Protein AF-A0A7S0VS30-F1 (afdb_monomer_lite)

pLDDT: mean 79.63, std 14.89, range [36.28, 94.06]

Foldseek 3Di:
DDDDDDDDLLDLVRLLVVCVVDPDLAEEAPKFFDDQAQCSLVVDPVNDGHDPPDDRCSTQVVSLVSNQVSQVVPDDVPDDRRYYHRDDPPPPDPPLDPVCPPPPCVVVSD

Structure (mmCIF, N/CA/C/O backbone):
data_AF-A0A7S0VS30-F1
#
_entry.id   AF-A0A7S0VS30-F1
#
loop_
_atom_site.group_PDB
_atom_site.id
_atom_site.type_symbol
_atom_site.label_atom_id
_atom_site.label_alt_id
_atom_site.label_comp_id
_atom_site.label_asym_id
_atom_site.label_entity_id
_atom_site.label_seq_id
_atom_site.pdbx_PDB_ins_code
_atom_site.Cartn_x
_atom_site.Cartn_y
_atom_site.Cartn_z
_atom_site.occupancy
_atom_site.B_iso_or_equiv
_atom_site.auth_seq_id
_atom_site.auth_comp_id
_atom_site.auth_asym_id
_atom_site.auth_atom_id
_atom_site.pdbx_PDB_model_num
ATOM 1 N N . GLY A 1 1 ? -24.447 -2.417 -7.183 1.00 36.28 1 GLY A N 1
ATOM 2 C CA . GLY A 1 1 ? -23.051 -2.692 -6.801 1.00 36.28 1 GLY A CA 1
ATOM 3 C C . GLY A 1 1 ? -22.469 -1.401 -6.288 1.00 36.28 1 GLY A C 1
ATOM 4 O O . GLY A 1 1 ? -22.625 -0.403 -6.978 1.00 36.28 1 GLY A O 1
ATOM 5 N N . GLY A 1 2 ? -21.931 -1.386 -5.068 1.00 50.38 2 GLY A N 1
ATOM 6 C CA . GLY A 1 2 ? -21.353 -0.169 -4.493 1.00 50.38 2 GLY A CA 1
ATOM 7 C C . GLY A 1 2 ? -20.222 0.351 -5.376 1.00 50.38 2 GLY A C 1
ATOM 8 O O . GLY A 1 2 ? -19.378 -0.426 -5.819 1.00 50.38 2 GLY A O 1
ATOM 9 N N . GLN A 1 3 ? -20.252 1.642 -5.683 1.00 63.16 3 GLN A N 1
ATOM 10 C CA . GLN A 1 3 ? -19.198 2.311 -6.432 1.00 63.16 3 GLN A CA 1
ATOM 11 C C . GLN A 1 3 ? -17.985 2.436 -5.501 1.00 63.16 3 GLN A C 1
ATOM 13 O O . GLN A 1 3 ? -18.105 2.993 -4.412 1.00 63.16 3 GLN A O 1
ATOM 18 N N . GLY A 1 4 ? -16.844 1.858 -5.879 1.00 71.25 4 GLY A N 1
ATOM 19 C CA . GLY A 1 4 ? -15.614 1.989 -5.097 1.00 71.25 4 GLY A CA 1
ATOM 20 C C . GLY A 1 4 ? -15.135 3.443 -5.064 1.00 71.25 4 GLY A C 1
ATOM 21 O O . GLY A 1 4 ? -15.303 4.177 -6.040 1.00 71.25 4 GLY A O 1
ATOM 22 N N . ARG A 1 5 ? -14.532 3.860 -3.949 1.00 83.88 5 ARG A N 1
ATOM 23 C CA . ARG A 1 5 ? -13.816 5.138 -3.862 1.00 83.88 5 ARG A CA 1
ATOM 24 C C . ARG A 1 5 ? -12.503 5.043 -4.641 1.00 83.88 5 ARG A C 1
ATOM 26 O O . ARG A 1 5 ? -11.818 4.025 -4.580 1.00 83.88 5 ARG A O 1
ATOM 33 N N . VAL A 1 6 ? -12.153 6.110 -5.357 1.00 84.94 6 VAL A N 1
ATOM 34 C CA . VAL A 1 6 ? -10.850 6.255 -6.022 1.00 84.94 6 VAL A CA 1
ATOM 35 C C . VAL A 1 6 ? -9.977 7.149 -5.152 1.00 84.94 6 VAL A C 1
ATOM 37 O O . VAL A 1 6 ? -10.394 8.250 -4.803 1.00 84.94 6 VAL A O 1
ATOM 40 N N . GLY A 1 7 ? -8.776 6.686 -4.814 1.00 87.56 7 GLY A N 1
ATOM 41 C CA . GLY A 1 7 ? -7.836 7.420 -3.974 1.00 87.56 7 GLY A CA 1
ATOM 42 C C . GLY A 1 7 ? -6.402 6.943 -4.179 1.00 87.56 7 GLY A C 1
ATOM 43 O O . GLY A 1 7 ? -6.169 5.791 -4.542 1.00 87.56 7 GLY A O 1
ATOM 44 N N . ASP A 1 8 ? -5.450 7.848 -3.963 1.00 90.06 8 ASP A N 1
ATOM 45 C CA . ASP A 1 8 ? -4.022 7.543 -3.978 1.00 90.06 8 ASP A CA 1
ATOM 46 C C . ASP A 1 8 ? -3.573 7.153 -2.571 1.00 90.06 8 ASP A C 1
ATOM 48 O O . ASP A 1 8 ? -3.545 7.970 -1.657 1.00 90.06 8 ASP A O 1
ATOM 52 N N . VAL A 1 9 ? -3.236 5.883 -2.402 1.00 91.12 9 VAL A N 1
ATOM 53 C CA . VAL A 1 9 ? -2.922 5.278 -1.103 1.00 91.12 9 VAL A CA 1
ATOM 54 C C . VAL A 1 9 ? -1.496 5.613 -0.640 1.00 91.12 9 VAL A C 1
ATOM 56 O O . VAL A 1 9 ? -1.152 5.388 0.518 1.00 91.12 9 VAL A O 1
ATOM 59 N N . THR A 1 10 ? -0.682 6.233 -1.503 1.00 90.19 10 THR A N 1
ATOM 60 C CA . THR A 1 10 ? 0.587 6.859 -1.090 1.00 90.19 10 THR A CA 1
ATOM 61 C C . THR A 1 10 ? 0.374 8.118 -0.247 1.00 90.19 10 THR A C 1
ATOM 63 O O . THR A 1 10 ? 1.302 8.587 0.407 1.00 90.19 10 THR A O 1
ATOM 66 N N . LYS A 1 11 ? -0.856 8.643 -0.221 1.00 91.38 11 LYS A N 1
ATOM 67 C CA . LYS A 1 11 ? -1.255 9.814 0.555 1.00 91.38 11 LYS A CA 1
ATOM 68 C C . LYS A 1 11 ? -2.003 9.378 1.805 1.00 91.38 11 LYS A C 1
ATOM 70 O O . LYS A 1 11 ? -3.141 8.912 1.738 1.00 91.38 11 LYS A O 1
ATOM 75 N N . GLU A 1 12 ? -1.365 9.530 2.959 1.00 88.19 12 GLU A N 1
ATOM 76 C CA . GLU A 1 12 ? -1.916 9.095 4.245 1.00 88.19 12 GLU A CA 1
ATOM 77 C C . GLU A 1 12 ? -3.269 9.759 4.552 1.00 88.19 12 GLU A C 1
ATOM 79 O O . GLU A 1 12 ? -4.174 9.123 5.093 1.00 88.19 12 GLU A O 1
ATOM 84 N N . GLU A 1 13 ? -3.439 11.024 4.169 1.00 90.62 13 GLU A N 1
ATOM 85 C CA . GLU A 1 13 ? -4.678 11.780 4.336 1.00 90.62 13 GLU A CA 1
ATOM 86 C C . GLU A 1 13 ? -5.862 11.156 3.591 1.00 90.62 13 GLU A C 1
ATOM 88 O O . GLU A 1 13 ? -6.956 11.089 4.147 1.00 90.62 13 GLU A O 1
ATOM 93 N N . VAL A 1 14 ? -5.634 10.616 2.389 1.00 93.19 14 VAL A N 1
ATOM 94 C CA . VAL A 1 14 ? -6.674 9.947 1.595 1.00 93.19 14 VAL A CA 1
ATOM 95 C C . VAL A 1 14 ? -7.121 8.668 2.295 1.00 93.19 14 VAL A C 1
ATOM 97 O O . VAL A 1 14 ? -8.312 8.371 2.369 1.00 93.19 14 VAL A O 1
ATOM 100 N N . VAL A 1 15 ? -6.175 7.914 2.861 1.00 92.44 15 VAL A N 1
ATOM 101 C CA . VAL A 1 15 ? -6.491 6.685 3.599 1.00 92.44 15 VAL A CA 1
ATOM 102 C C . VAL A 1 15 ? -7.280 7.002 4.871 1.00 92.44 15 VAL A C 1
ATOM 104 O O . VAL A 1 15 ? -8.270 6.332 5.163 1.00 92.44 15 VAL A O 1
ATOM 107 N N . LYS A 1 16 ? -6.886 8.046 5.608 1.00 90.69 16 LYS A N 1
ATOM 108 C CA . LYS A 1 16 ? -7.613 8.508 6.800 1.00 90.69 16 LYS A CA 1
ATOM 109 C C . LYS A 1 16 ? -9.029 8.966 6.471 1.00 90.69 16 LYS A C 1
ATOM 111 O O . LYS A 1 16 ? -9.948 8.614 7.204 1.00 90.69 16 LYS A O 1
ATOM 116 N N . GLU A 1 17 ? -9.204 9.717 5.385 1.00 91.50 17 GLU A N 1
ATOM 117 C CA . GLU A 1 17 ? -10.518 10.164 4.918 1.00 91.50 17 GLU A CA 1
ATOM 118 C C . GLU A 1 17 ? -11.439 8.965 4.673 1.00 91.50 17 GLU A C 1
ATOM 120 O O . GLU A 1 17 ? -12.519 8.899 5.256 1.00 91.50 17 GLU A O 1
ATOM 125 N N . VAL A 1 18 ? -10.974 7.966 3.915 1.00 91.38 18 VAL A N 1
ATOM 126 C CA . VAL A 1 18 ? -11.750 6.747 3.643 1.00 91.38 18 VAL A CA 1
ATOM 127 C C . VAL A 1 18 ? -12.085 6.003 4.933 1.00 91.38 18 VAL A C 1
ATOM 129 O O . VAL A 1 18 ? -13.243 5.670 5.157 1.00 91.38 18 VAL A O 1
ATOM 132 N N . LEU A 1 19 ? -11.108 5.765 5.815 1.00 89.50 19 LEU A N 1
ATOM 133 C CA . LEU A 1 19 ? -11.348 5.034 7.066 1.00 89.50 19 LEU A CA 1
ATOM 134 C C . LEU A 1 19 ? -12.296 5.776 8.021 1.00 89.50 19 LEU A C 1
ATOM 136 O O . LEU A 1 19 ? -13.005 5.133 8.796 1.00 89.50 19 LEU A O 1
ATOM 140 N N . SER A 1 20 ? -12.344 7.110 7.950 1.00 89.12 20 SER A N 1
ATOM 141 C CA . SER A 1 20 ? -13.245 7.933 8.762 1.00 89.12 20 SER A CA 1
ATOM 142 C C . SER A 1 20 ? -14.723 7.787 8.386 1.00 89.12 20 SER A C 1
ATOM 144 O O . SER A 1 20 ? -15.583 8.057 9.224 1.00 89.12 20 SER A O 1
ATOM 146 N N . GLU A 1 21 ? -15.032 7.304 7.175 1.00 89.50 21 GLU A N 1
ATOM 147 C CA . GLU A 1 21 ? -16.410 7.005 6.759 1.00 89.50 21 GLU A CA 1
ATOM 148 C C . GLU A 1 21 ? -17.048 5.911 7.640 1.00 89.50 21 GLU A C 1
ATOM 150 O O . GLU A 1 21 ? -18.268 5.875 7.810 1.00 89.50 21 GLU A O 1
ATOM 155 N N . GLY A 1 22 ? -16.223 5.054 8.255 1.00 86.38 22 GLY A N 1
ATOM 156 C CA . GLY A 1 22 ? -16.675 3.988 9.141 1.00 86.38 22 G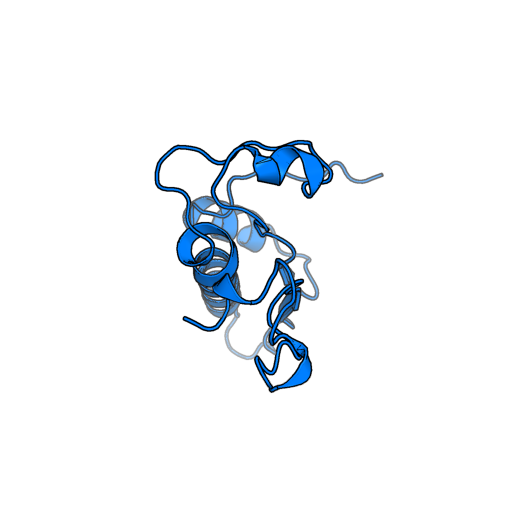LY A CA 1
ATOM 157 C C . GLY A 1 22 ? -17.439 2.871 8.421 1.00 86.38 22 GLY A C 1
ATOM 158 O O . GLY A 1 22 ? -17.501 2.794 7.199 1.00 86.38 22 GLY A O 1
ATOM 159 N N . GLY A 1 23 ? -17.993 1.935 9.197 1.00 88.38 23 GLY A N 1
ATOM 160 C CA . GLY A 1 23 ? -18.739 0.784 8.663 1.00 88.38 23 GLY A CA 1
ATOM 161 C C . GLY A 1 23 ? -17.875 -0.364 8.121 1.00 88.38 23 GLY A C 1
ATOM 162 O O . GLY A 1 23 ? -18.417 -1.371 7.667 1.00 88.38 23 GLY A O 1
ATOM 163 N N . PHE A 1 24 ? -16.548 -0.255 8.201 1.00 89.69 24 PHE A N 1
ATOM 164 C CA . PHE A 1 24 ? -15.626 -1.328 7.830 1.00 89.69 24 PHE A CA 1
ATOM 165 C C . PHE A 1 24 ? -15.466 -2.347 8.961 1.00 89.69 24 PHE A C 1
ATOM 167 O O . PHE A 1 24 ? -15.362 -1.988 10.132 1.00 89.69 24 PHE A O 1
ATOM 174 N N . THR A 1 25 ? -15.373 -3.627 8.603 1.00 91.69 25 THR A N 1
ATOM 175 C CA . THR A 1 25 ? -15.068 -4.727 9.536 1.00 91.69 25 THR A CA 1
ATOM 176 C C . THR A 1 25 ? -13.625 -5.217 9.417 1.00 91.69 25 THR A C 1
ATOM 178 O O . THR A 1 25 ? -13.260 -6.208 10.039 1.00 91.69 25 THR A O 1
ATOM 181 N N . GLY A 1 26 ? -12.815 -4.562 8.586 1.00 90.75 26 GLY A N 1
ATOM 182 C CA . GLY A 1 26 ? -11.432 -4.924 8.310 1.00 90.75 26 GLY A CA 1
ATOM 183 C C . GLY A 1 26 ? -10.884 -4.179 7.098 1.00 90.75 26 GLY A C 1
ATOM 184 O O . GLY A 1 26 ? -11.640 -3.582 6.331 1.00 90.75 26 GLY A O 1
ATOM 185 N N . VAL A 1 27 ? -9.567 -4.235 6.925 1.00 92.62 27 VAL A N 1
ATOM 186 C CA . VAL A 1 27 ? -8.850 -3.630 5.798 1.00 92.62 27 VAL A CA 1
ATOM 187 C C . VAL A 1 27 ? -8.010 -4.698 5.110 1.00 92.62 27 VAL A C 1
ATOM 189 O O . VAL A 1 27 ? -7.275 -5.436 5.764 1.00 92.62 27 VAL A O 1
ATOM 192 N N . VAL A 1 28 ? -8.102 -4.763 3.782 1.00 94.06 28 VAL A N 1
ATOM 193 C CA . VAL A 1 28 ? -7.233 -5.598 2.947 1.00 94.06 28 VAL A CA 1
ATOM 194 C C . VAL A 1 28 ? -6.390 -4.673 2.084 1.00 94.06 28 VAL A C 1
ATOM 196 O O . VAL A 1 28 ? -6.903 -4.005 1.188 1.00 94.06 28 VAL A O 1
ATOM 199 N N . HIS A 1 29 ? -5.094 -4.624 2.361 1.00 92.94 29 HIS A N 1
ATOM 200 C CA . HIS A 1 29 ? -4.131 -3.918 1.535 1.00 92.94 29 HIS A CA 1
ATOM 201 C C . HIS A 1 29 ? -3.636 -4.855 0.432 1.00 92.94 29 HIS A C 1
ATOM 203 O O . HIS A 1 29 ? -2.996 -5.868 0.706 1.00 92.94 29 HIS A O 1
ATOM 209 N N . ALA A 1 30 ? -3.977 -4.521 -0.811 1.00 91.62 30 ALA A N 1
ATOM 210 C CA . ALA A 1 30 ? -3.593 -5.263 -2.014 1.00 91.62 30 ALA A CA 1
ATOM 211 C C . ALA A 1 30 ? -2.956 -4.337 -3.063 1.00 91.62 30 ALA A C 1
ATOM 213 O O . ALA A 1 30 ? -3.142 -4.507 -4.267 1.00 91.62 30 ALA A O 1
ATOM 214 N N . VAL A 1 31 ? -2.251 -3.308 -2.590 1.00 89.94 31 VAL A N 1
ATOM 215 C CA . VAL A 1 31 ? -1.569 -2.324 -3.434 1.00 89.94 31 VAL A CA 1
ATOM 216 C C . VAL A 1 31 ? -0.115 -2.738 -3.560 1.00 89.94 31 VAL A C 1
ATOM 218 O O . VAL A 1 31 ? 0.551 -3.005 -2.565 1.00 89.94 31 VAL A O 1
ATOM 221 N N . GLY A 1 32 ? 0.393 -2.780 -4.784 1.00 87.69 32 GLY A N 1
ATOM 222 C CA . GLY A 1 32 ? 1.786 -3.114 -5.008 1.00 87.69 32 GLY A CA 1
ATOM 223 C C . GLY A 1 32 ? 2.225 -2.853 -6.435 1.00 87.69 32 GLY A C 1
ATOM 224 O O . GLY A 1 32 ? 1.414 -2.638 -7.338 1.00 87.69 32 GLY A O 1
ATOM 225 N N . ILE A 1 33 ? 3.537 -2.897 -6.615 1.00 86.19 33 ILE A N 1
ATOM 226 C CA . ILE A 1 33 ? 4.188 -2.964 -7.921 1.00 86.19 33 ILE A CA 1
ATOM 227 C C . ILE A 1 33 ? 5.039 -4.223 -7.969 1.00 86.19 33 ILE A C 1
ATOM 229 O O . ILE A 1 33 ? 5.571 -4.650 -6.944 1.00 86.19 33 ILE A O 1
ATOM 233 N N . LEU A 1 34 ? 5.172 -4.807 -9.158 1.00 83.56 34 LEU A N 1
ATOM 234 C CA . LEU A 1 34 ? 6.072 -5.941 -9.358 1.00 83.56 34 LEU A CA 1
ATOM 235 C C . LEU A 1 34 ? 7.398 -5.503 -9.979 1.00 83.56 34 LEU A C 1
ATOM 237 O O . LEU A 1 34 ? 8.444 -6.051 -9.651 1.00 83.56 34 LEU A O 1
ATOM 241 N N . PHE A 1 35 ? 7.355 -4.500 -10.856 1.00 84.38 35 PHE A N 1
ATOM 242 C CA . PHE A 1 35 ? 8.539 -3.953 -11.505 1.00 84.38 35 PHE A CA 1
ATOM 243 C C . PHE A 1 35 ? 8.567 -2.431 -11.351 1.00 84.38 35 PHE A C 1
ATOM 245 O O . PHE A 1 35 ? 7.538 -1.772 -11.451 1.00 84.38 35 PHE A O 1
ATOM 252 N N . GLU A 1 36 ? 9.757 -1.867 -11.154 1.00 88.88 36 GLU A N 1
ATOM 253 C CA . GLU A 1 36 ? 9.979 -0.411 -11.047 1.00 88.88 36 GLU A CA 1
ATOM 254 C C . GLU A 1 36 ? 10.152 0.264 -12.422 1.00 88.88 36 GLU A C 1
ATOM 256 O O . GLU A 1 36 ? 10.464 1.447 -12.525 1.00 88.88 36 GLU A O 1
ATOM 261 N N . THR A 1 37 ? 9.958 -0.494 -13.503 1.00 87.44 37 THR A N 1
ATOM 262 C CA . THR A 1 37 ? 10.122 -0.052 -14.893 1.00 87.44 37 THR A CA 1
ATOM 263 C C . THR A 1 37 ? 8.832 -0.250 -15.687 1.00 87.44 37 THR A C 1
ATOM 265 O O . THR A 1 37 ? 7.856 -0.827 -15.199 1.00 87.44 37 THR A O 1
ATOM 268 N N . ASP A 1 38 ? 8.853 0.127 -16.967 1.00 85.94 38 ASP A N 1
ATOM 269 C CA . ASP A 1 38 ? 7.782 -0.134 -17.936 1.00 85.94 38 ASP A CA 1
ATOM 270 C C . ASP A 1 38 ? 7.372 -1.611 -18.042 1.00 85.94 38 ASP A C 1
ATOM 272 O O . ASP A 1 38 ? 6.315 -1.909 -18.595 1.00 85.94 38 ASP A O 1
ATOM 276 N N . MET A 1 39 ? 8.168 -2.551 -17.520 1.00 81.00 39 MET A N 1
ATOM 277 C CA . MET A 1 39 ? 7.778 -3.960 -17.433 1.00 81.00 39 MET A CA 1
ATOM 278 C C . MET A 1 39 ? 6.554 -4.180 -16.536 1.00 81.00 39 MET A C 1
ATOM 280 O O . MET A 1 39 ? 5.822 -5.150 -16.733 1.00 81.00 39 MET A O 1
ATOM 284 N N . ASN A 1 40 ? 6.276 -3.270 -15.598 1.00 83.50 40 ASN A N 1
ATOM 285 C CA . ASN A 1 40 ? 5.128 -3.380 -14.702 1.00 83.50 40 ASN A CA 1
ATOM 286 C C . ASN A 1 40 ? 3.798 -3.412 -15.456 1.00 83.50 40 ASN A C 1
ATOM 288 O O . ASN A 1 40 ? 2.866 -4.061 -14.995 1.00 83.50 40 ASN A O 1
ATOM 292 N N . LYS A 1 41 ? 3.715 -2.808 -16.649 1.00 80.19 41 LYS A N 1
ATOM 293 C CA . LYS A 1 41 ? 2.500 -2.845 -17.477 1.00 80.19 41 LYS A CA 1
ATOM 294 C C . LYS A 1 41 ? 2.065 -4.264 -17.857 1.00 80.19 41 LYS A C 1
ATOM 296 O O . LYS A 1 41 ? 0.899 -4.474 -18.162 1.00 80.19 41 LYS A O 1
ATOM 301 N N . PHE A 1 42 ? 2.991 -5.226 -17.855 1.00 74.75 42 PHE A N 1
ATOM 302 C CA . PHE A 1 42 ? 2.700 -6.631 -18.150 1.00 74.75 42 PHE A CA 1
ATOM 303 C C . PHE A 1 42 ? 2.251 -7.420 -16.916 1.00 74.75 42 PHE A C 1
ATOM 305 O O . PHE A 1 42 ? 1.593 -8.445 -17.056 1.00 74.75 42 PHE A O 1
ATOM 312 N N . ALA A 1 43 ? 2.614 -6.957 -15.718 1.00 77.31 43 ALA A N 1
ATOM 313 C CA . ALA A 1 43 ? 2.251 -7.585 -14.448 1.00 77.31 43 ALA A CA 1
ATOM 314 C C . ALA A 1 43 ? 1.042 -6.917 -13.773 1.00 77.31 43 ALA A C 1
ATOM 316 O O . ALA A 1 43 ? 0.361 -7.528 -12.954 1.00 77.31 43 ALA A O 1
ATOM 317 N N . SER A 1 44 ? 0.779 -5.655 -14.104 1.00 78.38 44 SER A N 1
ATOM 318 C CA . SER A 1 44 ? -0.303 -4.858 -13.549 1.00 78.38 44 SER A CA 1
ATOM 319 C C . SER A 1 44 ? -1.622 -5.176 -14.242 1.00 78.38 44 SER A C 1
ATOM 321 O O . SER A 1 44 ? -1.739 -5.037 -15.458 1.00 78.38 44 SER A O 1
ATOM 323 N N . GLY A 1 45 ? -2.653 -5.510 -13.462 1.00 71.88 45 GLY A N 1
ATOM 324 C CA . GLY A 1 45 ? -4.008 -5.719 -13.986 1.00 71.88 45 GLY A CA 1
ATOM 325 C C . GLY A 1 45 ? -4.613 -4.479 -14.659 1.00 71.88 45 GLY A C 1
ATOM 326 O O . GLY A 1 45 ? -5.528 -4.615 -15.465 1.00 71.88 45 GLY A O 1
ATOM 327 N N . SER A 1 46 ? -4.094 -3.279 -14.366 1.00 79.88 46 SER A N 1
ATOM 328 C CA . SER A 1 46 ? -4.490 -2.020 -15.014 1.00 79.88 46 SER A CA 1
ATOM 329 C C . SER A 1 46 ? -3.531 -1.562 -16.118 1.00 79.88 46 SER A C 1
ATOM 331 O O . SER A 1 46 ? -3.776 -0.534 -16.745 1.00 79.88 46 SER A O 1
ATOM 333 N N . GLY A 1 47 ? -2.430 -2.285 -16.351 1.00 75.56 47 GLY A N 1
ATOM 334 C CA . GLY A 1 47 ? -1.382 -1.873 -17.286 1.00 75.56 47 GLY A CA 1
ATOM 335 C C . GLY A 1 47 ? -0.554 -0.673 -16.810 1.00 75.56 47 GLY A C 1
ATOM 336 O O . GLY A 1 47 ? 0.029 0.029 -17.635 1.00 75.56 47 GLY A O 1
ATOM 337 N N . SER A 1 48 ? -0.507 -0.408 -15.499 1.00 82.56 48 SER A N 1
ATOM 338 C CA . SER A 1 48 ? 0.169 0.771 -14.945 1.00 82.56 48 SER A CA 1
ATOM 339 C C . SER A 1 48 ? 1.683 0.783 -15.187 1.00 82.56 48 SER A C 1
ATOM 341 O O . SER A 1 48 ? 2.384 -0.212 -14.974 1.00 82.56 48 SER A O 1
ATOM 343 N N . ILE A 1 49 ? 2.186 1.957 -15.573 1.00 88.38 49 ILE A N 1
ATOM 344 C CA . ILE A 1 49 ? 3.613 2.267 -15.694 1.00 88.38 49 ILE A CA 1
ATOM 345 C C . ILE A 1 49 ? 4.014 3.122 -14.478 1.00 88.38 49 ILE A C 1
ATOM 347 O O . ILE A 1 49 ? 3.371 4.150 -14.248 1.00 88.38 49 ILE A O 1
ATOM 351 N N . PRO A 1 50 ? 5.019 2.714 -13.680 1.00 89.69 50 PRO A N 1
ATOM 352 C CA . PRO A 1 50 ? 5.473 3.480 -12.527 1.00 89.69 50 PRO A CA 1
ATOM 353 C C . PRO A 1 50 ? 6.034 4.840 -12.948 1.00 89.69 50 PRO A C 1
ATOM 355 O O . PRO A 1 50 ? 6.717 4.956 -13.966 1.00 89.69 50 PRO A O 1
ATOM 358 N N . ALA A 1 51 ? 5.779 5.875 -12.149 1.00 90.44 51 ALA A N 1
ATOM 359 C CA . ALA A 1 51 ? 6.434 7.164 -12.343 1.00 90.44 51 ALA A CA 1
ATOM 360 C C . ALA A 1 51 ? 7.940 7.054 -12.018 1.00 90.44 51 ALA A C 1
ATOM 362 O O . ALA A 1 51 ? 8.322 6.213 -11.196 1.00 90.44 51 ALA A O 1
ATOM 363 N N . PRO A 1 52 ? 8.809 7.907 -12.590 1.00 90.06 52 PRO A N 1
ATOM 364 C CA . PRO A 1 52 ? 10.232 7.908 -12.255 1.00 90.06 52 PRO A CA 1
ATOM 365 C C . PRO A 1 52 ? 10.476 8.005 -10.741 1.00 90.06 52 PRO A C 1
ATOM 367 O O . PRO A 1 52 ? 9.874 8.839 -10.068 1.00 90.06 52 PRO A O 1
ATOM 370 N N . GLY A 1 53 ? 11.359 7.154 -10.210 1.00 87.56 53 GLY A N 1
ATOM 371 C CA . GLY A 1 53 ? 11.668 7.097 -8.774 1.00 87.56 53 GLY A CA 1
ATOM 372 C C . GLY A 1 53 ? 10.670 6.300 -7.927 1.00 87.56 53 GLY A C 1
ATOM 373 O O . GLY A 1 53 ? 10.847 6.211 -6.715 1.00 87.56 53 GLY A O 1
ATOM 374 N N . THR A 1 54 ? 9.644 5.704 -8.540 1.00 90.19 54 THR A N 1
ATOM 375 C CA . THR A 1 54 ? 8.734 4.780 -7.856 1.00 90.19 54 THR A CA 1
ATOM 376 C C . THR A 1 54 ? 9.467 3.488 -7.505 1.00 90.19 54 THR A C 1
ATOM 378 O O . THR A 1 54 ? 9.981 2.820 -8.399 1.00 90.19 54 THR A O 1
ATOM 381 N N . THR A 1 55 ? 9.470 3.113 -6.225 1.00 88.25 55 THR A N 1
ATOM 382 C CA . THR A 1 55 ? 10.114 1.883 -5.745 1.00 88.25 55 THR A CA 1
ATOM 383 C C . THR A 1 55 ? 9.117 0.899 -5.147 1.00 88.25 55 THR A C 1
ATOM 385 O O . THR A 1 55 ? 8.009 1.275 -4.748 1.00 88.25 55 THR A O 1
ATOM 388 N N . TYR A 1 56 ? 9.518 -0.371 -5.050 1.00 84.06 56 TYR A N 1
ATOM 389 C CA . TYR A 1 56 ? 8.734 -1.396 -4.358 1.00 84.06 56 TYR A CA 1
ATOM 390 C C . TYR A 1 56 ? 8.483 -1.000 -2.902 1.00 84.06 56 TYR A C 1
ATOM 392 O O . TYR A 1 56 ? 7.373 -1.150 -2.395 1.00 84.06 56 TYR A O 1
ATOM 400 N N . ASP A 1 57 ? 9.504 -0.459 -2.237 1.00 85.25 57 ASP A N 1
ATOM 401 C CA . ASP A 1 57 ? 9.386 0.005 -0.858 1.00 85.25 57 ASP A CA 1
ATOM 402 C C . ASP A 1 57 ? 8.332 1.113 -0.731 1.00 85.25 57 ASP A C 1
ATOM 404 O O . ASP A 1 57 ? 7.439 1.010 0.109 1.00 85.25 57 ASP A O 1
ATOM 408 N N . LEU A 1 58 ? 8.365 2.106 -1.625 1.00 87.44 58 LEU A N 1
ATOM 409 C CA . LEU A 1 58 ? 7.407 3.208 -1.636 1.00 87.44 58 LEU A CA 1
ATOM 410 C C . LEU A 1 58 ? 5.972 2.720 -1.862 1.00 87.44 58 LEU A C 1
ATOM 412 O O . LEU A 1 58 ? 5.074 3.097 -1.115 1.00 87.44 58 LEU A O 1
ATOM 416 N N . ILE A 1 59 ? 5.736 1.891 -2.885 1.00 90.56 59 ILE A N 1
ATOM 417 C CA . ILE A 1 59 ? 4.362 1.533 -3.266 1.00 90.56 59 ILE A CA 1
ATOM 418 C C . ILE A 1 59 ? 3.811 0.370 -2.465 1.00 90.56 59 ILE A C 1
ATOM 420 O O . ILE A 1 59 ? 2.634 0.396 -2.127 1.00 90.56 59 ILE A O 1
ATOM 424 N N . THR A 1 60 ? 4.607 -0.649 -2.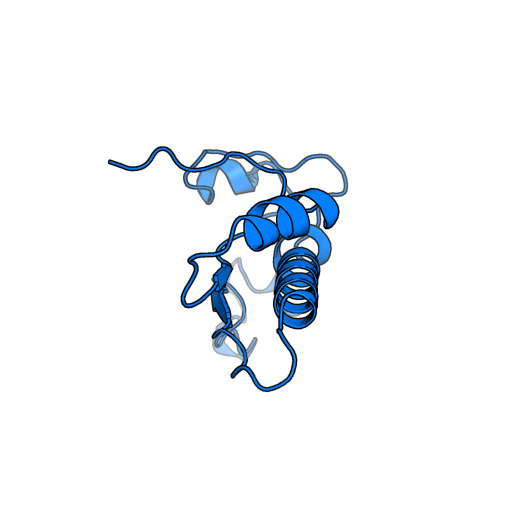169 1.00 87.88 60 THR A N 1
ATOM 425 C CA . THR A 1 60 ? 4.106 -1.858 -1.514 1.00 87.88 60 THR A CA 1
ATOM 426 C C . THR A 1 60 ? 4.244 -1.748 0.005 1.00 87.88 60 THR A C 1
ATOM 428 O O . THR A 1 60 ? 3.264 -1.934 0.726 1.00 87.88 60 THR A O 1
ATOM 431 N N . ARG A 1 61 ? 5.439 -1.416 0.516 1.00 84.25 61 ARG A N 1
ATOM 432 C CA . ARG A 1 61 ? 5.718 -1.452 1.963 1.00 84.25 61 ARG A CA 1
ATOM 433 C C . ARG A 1 61 ? 5.188 -0.224 2.697 1.00 84.25 61 ARG A C 1
ATOM 435 O O . ARG A 1 61 ? 4.459 -0.373 3.678 1.00 84.25 61 ARG A O 1
ATOM 442 N N . GLN A 1 62 ? 5.533 0.977 2.240 1.00 89.94 62 GLN A N 1
ATOM 443 C CA . GLN A 1 62 ? 5.171 2.215 2.937 1.00 89.94 62 GLN A CA 1
ATOM 444 C C . GLN A 1 62 ? 3.663 2.454 2.919 1.00 89.94 62 GLN A C 1
ATOM 446 O O . GLN A 1 62 ? 3.093 2.851 3.932 1.00 89.94 62 GLN A O 1
ATOM 451 N N . THR A 1 63 ? 2.982 2.135 1.819 1.00 92.94 63 THR A N 1
ATOM 452 C CA . THR A 1 63 ? 1.520 2.254 1.769 1.00 92.94 63 THR A CA 1
ATOM 453 C C . THR A 1 63 ? 0.814 1.258 2.694 1.00 92.94 63 THR A C 1
ATOM 455 O O . THR A 1 63 ? -0.197 1.605 3.303 1.00 92.94 63 THR A O 1
ATOM 458 N N . ALA A 1 64 ? 1.344 0.037 2.852 1.00 91.31 64 ALA A N 1
ATOM 459 C CA . ALA A 1 64 ? 0.805 -0.941 3.795 1.00 91.31 64 ALA A CA 1
ATOM 460 C C . ALA A 1 64 ? 0.970 -0.456 5.238 1.00 91.31 64 ALA A C 1
ATOM 462 O O . ALA A 1 64 ? 0.025 -0.513 6.024 1.00 91.31 64 ALA A O 1
ATOM 463 N N . GLN A 1 65 ? 2.148 0.081 5.568 1.00 89.19 65 GLN A N 1
ATOM 464 C CA . GLN A 1 65 ? 2.422 0.680 6.873 1.00 89.19 65 GLN A CA 1
ATOM 465 C C . GLN A 1 65 ? 1.533 1.898 7.140 1.00 89.19 65 GLN A C 1
ATOM 467 O O . GLN A 1 65 ? 0.946 1.993 8.216 1.00 89.19 65 GLN A O 1
ATOM 472 N N . GLY A 1 66 ? 1.379 2.791 6.160 1.00 90.69 66 GLY A N 1
ATOM 473 C CA . GLY A 1 66 ? 0.507 3.961 6.252 1.00 90.69 66 GLY A CA 1
ATOM 474 C C . GLY A 1 66 ? -0.951 3.570 6.482 1.00 90.69 66 GLY A C 1
ATOM 475 O O . GLY A 1 66 ? -1.600 4.102 7.381 1.00 90.69 66 GLY A O 1
ATOM 476 N N . ALA A 1 67 ? -1.453 2.572 5.749 1.00 92.75 67 ALA A N 1
ATOM 477 C CA . ALA A 1 67 ? -2.813 2.076 5.925 1.00 92.75 67 ALA A CA 1
ATOM 478 C C . ALA A 1 67 ? -3.032 1.391 7.282 1.00 92.75 67 ALA A C 1
ATOM 480 O O . ALA A 1 67 ? -4.045 1.638 7.936 1.00 92.75 67 ALA A O 1
ATOM 481 N N . ALA A 1 68 ? -2.078 0.576 7.737 1.00 91.25 68 ALA A N 1
ATOM 482 C CA . ALA A 1 68 ? -2.134 -0.044 9.058 1.00 91.25 68 ALA A CA 1
ATOM 483 C C . ALA A 1 68 ? -2.082 1.005 10.183 1.00 91.25 68 ALA A C 1
ATOM 485 O O . ALA A 1 68 ? -2.841 0.916 11.149 1.00 91.25 68 ALA A O 1
ATOM 486 N N . GLY A 1 69 ? -1.229 2.024 10.044 1.00 89.69 69 GLY A N 1
ATOM 487 C CA . GLY A 1 69 ? -1.130 3.141 10.981 1.00 89.69 69 GLY A CA 1
ATOM 488 C C . GLY A 1 69 ? -2.414 3.969 11.038 1.00 89.69 69 GLY A C 1
ATOM 489 O O . GLY A 1 69 ? -2.916 4.255 12.126 1.00 89.69 69 GLY A O 1
ATOM 490 N N . ALA A 1 70 ? -2.997 4.289 9.880 1.00 90.81 70 ALA A N 1
ATOM 491 C CA . ALA A 1 70 ? -4.268 5.001 9.798 1.00 90.81 70 ALA A CA 1
ATOM 492 C C . ALA A 1 70 ? -5.412 4.200 10.445 1.00 90.81 70 ALA A C 1
ATOM 494 O O . ALA A 1 70 ? -6.180 4.761 11.222 1.00 90.81 70 ALA A O 1
ATOM 495 N N . LEU A 1 71 ? -5.478 2.884 10.214 1.00 90.62 71 LEU A N 1
ATOM 496 C CA . LEU A 1 71 ? -6.458 1.998 10.853 1.00 90.62 71 LEU A CA 1
ATOM 497 C C . LEU A 1 71 ? -6.282 1.926 12.374 1.00 90.62 71 LEU A C 1
ATOM 499 O O . LEU A 1 71 ? -7.257 1.946 13.124 1.00 90.62 71 LEU A O 1
ATOM 503 N N . ALA A 1 72 ? -5.039 1.861 12.850 1.00 87.69 72 ALA A N 1
ATOM 504 C CA . ALA A 1 72 ? -4.762 1.890 14.280 1.00 87.69 72 ALA A CA 1
ATOM 505 C C . ALA A 1 72 ? -5.231 3.210 14.917 1.00 87.69 72 ALA A C 1
ATOM 507 O O . ALA A 1 72 ? -5.732 3.204 16.042 1.00 87.69 72 ALA A O 1
ATOM 508 N N . ALA A 1 73 ? -5.128 4.325 14.186 1.00 86.12 73 ALA A N 1
ATOM 509 C CA . ALA A 1 73 ? -5.580 5.639 14.636 1.00 86.12 73 ALA A CA 1
ATOM 510 C C . ALA A 1 73 ? -7.112 5.798 14.655 1.00 86.12 73 ALA A C 1
ATOM 512 O O . ALA A 1 73 ? -7.614 6.636 15.402 1.00 86.12 73 ALA A O 1
ATOM 513 N N . THR A 1 74 ? -7.874 4.995 13.899 1.00 84.00 74 THR A N 1
ATOM 514 C CA . THR A 1 74 ? -9.351 5.028 13.937 1.00 84.00 74 THR A CA 1
ATOM 515 C C . THR A 1 74 ? -9.952 4.225 15.093 1.00 84.00 74 THR A C 1
ATOM 517 O O . THR A 1 74 ? -11.172 4.181 15.250 1.00 84.00 74 THR A O 1
ATOM 520 N N . LYS A 1 75 ? -9.126 3.558 15.907 1.00 83.19 75 LYS A N 1
ATOM 521 C CA . LYS A 1 75 ? -9.589 2.733 17.024 1.00 83.19 75 LYS A CA 1
ATOM 522 C C . LYS A 1 75 ? -10.243 3.594 18.110 1.00 83.19 75 LYS A C 1
ATOM 524 O O . LYS A 1 75 ? -9.573 4.359 18.803 1.00 83.19 75 LYS A O 1
ATOM 529 N N . ALA A 1 76 ? -11.543 3.402 18.321 1.00 80.56 76 ALA A N 1
ATOM 530 C CA . ALA A 1 76 ? -12.243 3.996 19.454 1.00 80.56 76 ALA A CA 1
ATOM 531 C C . ALA A 1 76 ? -11.751 3.396 20.793 1.00 80.56 76 ALA A C 1
ATOM 533 O O . ALA A 1 76 ? -11.426 2.203 20.852 1.00 80.56 76 ALA A O 1
ATOM 534 N N . PRO A 1 77 ? -11.718 4.176 21.892 1.00 81.75 77 PRO A N 1
ATOM 535 C CA . PRO A 1 77 ? -11.386 3.651 23.215 1.00 81.75 77 PRO A CA 1
ATOM 536 C C . PRO A 1 77 ? -12.287 2.467 23.591 1.00 81.75 77 PRO A C 1
ATOM 538 O O . PRO A 1 77 ? -13.509 2.575 23.554 1.00 81.75 77 PRO A O 1
ATOM 541 N N . GLY A 1 78 ? -11.683 1.331 23.948 1.00 80.19 78 GLY A N 1
ATOM 542 C CA . GLY A 1 78 ? -12.410 0.119 24.349 1.00 80.19 78 GLY A CA 1
ATOM 543 C C . GLY A 1 78 ? -12.969 -0.738 23.205 1.00 80.19 78 GLY A C 1
ATOM 544 O O . GLY A 1 78 ? -13.532 -1.789 23.490 1.00 80.19 78 GLY A O 1
ATOM 545 N N . ALA A 1 79 ? -12.798 -0.340 21.939 1.00 83.69 79 ALA A N 1
ATOM 546 C CA . ALA A 1 79 ? -13.129 -1.187 20.793 1.00 83.69 79 ALA A CA 1
ATOM 547 C C . ALA A 1 79 ? -11.996 -2.179 20.482 1.00 83.69 79 ALA A C 1
ATOM 549 O O . ALA A 1 79 ? -10.817 -1.882 20.708 1.00 83.69 79 ALA A O 1
ATOM 550 N N . ASP A 1 80 ? -12.342 -3.332 19.914 1.00 84.19 80 ASP A N 1
ATOM 551 C CA . ASP A 1 80 ? -11.355 -4.246 19.343 1.00 84.19 80 ASP A CA 1
ATOM 552 C C . ASP A 1 80 ? -10.721 -3.634 18.081 1.00 84.19 80 ASP A C 1
ATOM 554 O O . ASP A 1 80 ? -11.386 -2.902 17.340 1.00 84.19 80 ASP A O 1
ATOM 558 N N . PRO A 1 81 ? -9.422 -3.877 17.823 1.00 82.81 81 PRO A N 1
ATOM 559 C CA . PRO A 1 81 ? -8.791 -3.420 16.594 1.00 82.81 81 PRO A CA 1
ATOM 560 C C . PRO A 1 81 ? -9.430 -4.109 15.384 1.00 82.81 81 PRO A C 1
ATOM 562 O O . PRO A 1 81 ? -9.642 -5.322 15.386 1.00 82.81 81 PRO A O 1
ATOM 565 N N . LEU A 1 82 ? -9.693 -3.338 14.328 1.00 89.31 82 LEU A N 1
ATOM 566 C CA . LEU A 1 82 ? -10.124 -3.915 13.062 1.00 89.31 82 LEU A CA 1
ATOM 567 C C . LEU A 1 82 ? -8.994 -4.777 12.470 1.00 89.31 82 LEU A C 1
ATOM 569 O O . LEU A 1 82 ? -7.829 -4.367 12.508 1.00 89.31 82 LEU A O 1
ATOM 573 N N . PRO A 1 83 ? -9.306 -5.960 11.914 1.00 92.81 83 PRO A N 1
ATOM 574 C CA . PRO A 1 83 ? -8.307 -6.805 11.284 1.00 92.81 83 PRO A CA 1
ATOM 575 C C . PRO A 1 83 ? -7.708 -6.115 10.055 1.00 92.81 83 PRO A C 1
ATOM 577 O O . PRO A 1 83 ? -8.416 -5.501 9.254 1.00 92.81 83 PRO A O 1
ATOM 580 N N . PHE A 1 84 ? -6.396 -6.267 9.891 1.00 92.69 84 PHE A N 1
ATOM 581 C CA . PHE A 1 84 ? -5.642 -5.786 8.739 1.00 92.69 84 PHE A CA 1
ATOM 582 C C . PHE A 1 84 ? -4.964 -6.968 8.048 1.00 92.69 84 PHE A C 1
ATOM 584 O O . PHE A 1 84 ? -4.228 -7.721 8.687 1.00 92.69 84 PHE A O 1
ATOM 591 N N . ALA A 1 85 ? -5.197 -7.126 6.748 1.00 92.75 85 ALA A N 1
ATOM 592 C CA . ALA A 1 85 ? -4.534 -8.120 5.919 1.00 92.75 85 ALA A CA 1
ATOM 593 C C . ALA A 1 85 ? -3.662 -7.421 4.876 1.00 92.75 85 ALA A C 1
ATOM 595 O O . ALA A 1 85 ? -4.152 -6.609 4.096 1.00 92.75 85 ALA A O 1
ATOM 596 N N . PHE A 1 86 ? -2.380 -7.768 4.846 1.00 88.56 86 PHE A N 1
ATOM 597 C CA . PHE A 1 86 ? -1.453 -7.346 3.803 1.00 88.56 86 PHE A CA 1
ATOM 598 C C . PHE A 1 86 ? -1.290 -8.470 2.780 1.00 88.56 86 PHE A C 1
ATOM 600 O O . PHE A 1 86 ? -0.956 -9.598 3.145 1.00 88.56 86 PHE A O 1
ATOM 607 N N . VAL A 1 87 ? -1.528 -8.165 1.506 1.00 86.75 87 VAL A N 1
ATOM 608 C CA . VAL A 1 87 ? -1.368 -9.100 0.391 1.00 86.75 87 VAL A CA 1
ATOM 609 C C . VAL A 1 87 ? -0.070 -8.769 -0.337 1.00 86.75 87 VAL A C 1
ATOM 611 O O . VAL A 1 87 ? -0.012 -7.811 -1.105 1.00 86.75 87 VAL A O 1
ATOM 614 N N . SER A 1 88 ? 0.968 -9.582 -0.129 1.00 71.00 88 SER A N 1
ATOM 615 C CA . SER A 1 88 ? 2.211 -9.490 -0.897 1.00 71.00 88 SER A CA 1
ATOM 616 C C . SER A 1 88 ? 2.285 -10.591 -1.952 1.00 71.00 88 SER A C 1
ATOM 618 O O . SER A 1 88 ? 2.069 -11.769 -1.670 1.00 71.00 88 SER A O 1
ATOM 620 N N . ALA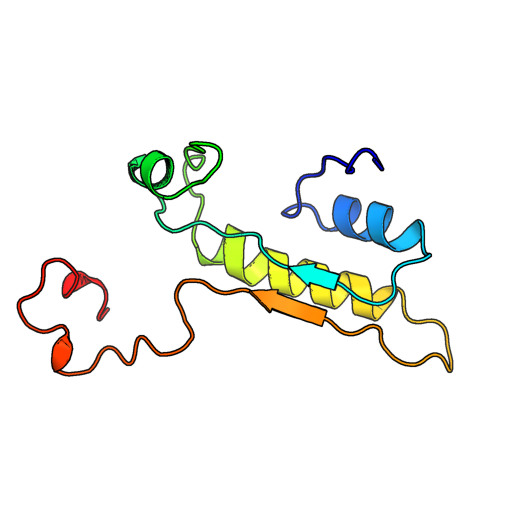 A 1 89 ? 2.612 -10.208 -3.187 1.00 67.12 89 ALA A N 1
ATOM 621 C CA . ALA A 1 89 ? 2.861 -11.150 -4.279 1.00 67.12 89 ALA A CA 1
ATOM 622 C C . ALA A 1 89 ? 4.331 -11.622 -4.345 1.00 67.12 89 ALA A C 1
ATOM 624 O O . ALA A 1 89 ? 4.642 -12.503 -5.141 1.00 67.12 89 ALA A O 1
ATOM 625 N N . ALA A 1 90 ? 5.230 -11.060 -3.523 1.00 54.72 90 ALA A N 1
ATOM 626 C CA . ALA A 1 90 ? 6.678 -11.214 -3.705 1.00 54.72 90 ALA A CA 1
ATOM 627 C C . ALA A 1 90 ? 7.494 -11.609 -2.457 1.00 54.72 90 ALA A C 1
ATOM 629 O O . ALA A 1 90 ? 8.691 -11.824 -2.586 1.00 54.72 90 ALA A O 1
ATOM 630 N N . GLU A 1 91 ? 6.913 -11.745 -1.258 1.00 48.00 91 GLU A N 1
ATOM 631 C CA . GLU A 1 91 ? 7.738 -11.952 -0.043 1.00 48.00 91 GLU A CA 1
ATOM 632 C C . GLU A 1 91 ? 7.363 -13.194 0.786 1.00 48.00 91 GLU A C 1
ATOM 634 O O . GLU A 1 91 ? 8.147 -13.649 1.619 1.00 48.00 91 GLU A O 1
ATOM 639 N N . ALA A 1 92 ? 6.222 -13.841 0.528 1.00 40.72 92 ALA A N 1
ATOM 640 C CA . ALA A 1 92 ? 5.890 -15.102 1.188 1.00 40.72 92 ALA A CA 1
ATOM 641 C C . ALA A 1 92 ? 6.545 -16.289 0.449 1.00 40.72 92 ALA A C 1
ATOM 643 O O . ALA A 1 92 ? 5.888 -16.968 -0.336 1.00 40.72 92 ALA A O 1
ATOM 644 N N . ARG A 1 93 ? 7.824 -16.565 0.763 1.00 39.19 93 ARG A N 1
ATOM 645 C CA . ARG A 1 93 ? 8.651 -17.737 0.353 1.00 39.19 93 ARG A CA 1
ATOM 646 C C . ARG A 1 93 ? 9.581 -17.589 -0.857 1.00 39.19 93 ARG A C 1
ATOM 648 O O . ARG A 1 93 ? 9.994 -18.603 -1.416 1.00 39.19 93 ARG A O 1
ATOM 655 N N . TRP A 1 94 ? 9.995 -16.385 -1.235 1.00 48.19 94 TRP A N 1
ATOM 656 C CA . TRP A 1 94 ? 11.215 -16.265 -2.043 1.00 48.19 94 TRP A CA 1
ATOM 657 C C . TRP A 1 94 ?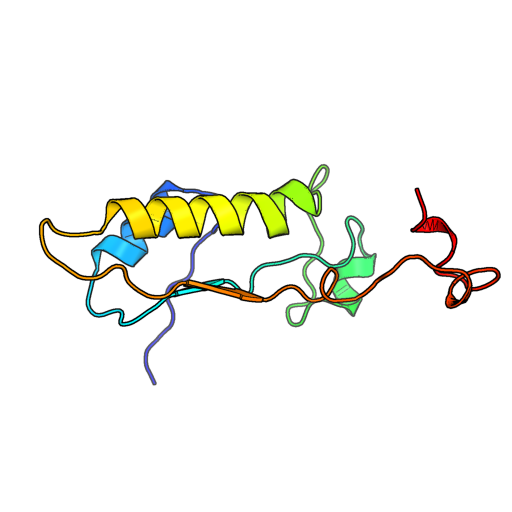 12.394 -16.400 -1.087 1.00 48.19 94 TRP A C 1
ATOM 659 O O . TRP A 1 94 ? 12.897 -15.428 -0.542 1.00 48.19 94 TRP A O 1
ATOM 669 N N . THR A 1 95 ? 12.771 -17.642 -0.788 1.00 53.44 95 THR A N 1
ATOM 670 C CA . THR A 1 95 ? 13.878 -17.959 0.124 1.00 53.44 95 THR A CA 1
ATOM 671 C C . THR A 1 95 ? 15.234 -17.533 -0.426 1.00 53.44 95 THR A C 1
ATOM 673 O O . THR A 1 95 ? 16.206 -17.645 0.317 1.00 53.44 95 THR A O 1
ATOM 676 N N . PHE A 1 96 ? 15.298 -17.064 -1.687 1.00 55.47 96 PHE A N 1
ATOM 677 C CA . PHE A 1 96 ? 16.533 -16.788 -2.425 1.00 55.47 96 PHE A CA 1
ATOM 678 C C . PHE A 1 96 ? 17.584 -17.847 -2.066 1.00 55.47 96 PHE A C 1
ATOM 680 O O . PHE A 1 96 ? 18.674 -17.554 -1.579 1.00 55.47 96 PHE A O 1
ATOM 687 N N . ASP A 1 97 ? 17.182 -19.114 -2.154 1.00 59.97 97 ASP A N 1
ATOM 688 C CA . ASP A 1 97 ? 18.050 -20.249 -1.891 1.00 59.97 97 ASP A CA 1
ATOM 689 C C . ASP A 1 97 ? 18.625 -20.771 -3.216 1.00 59.97 97 ASP A C 1
ATOM 691 O O . ASP A 1 97 ? 18.437 -20.192 -4.290 1.00 59.97 97 ASP A O 1
ATOM 695 N N . GLY A 1 98 ? 19.368 -21.877 -3.156 1.00 60.31 98 GLY A N 1
ATOM 696 C CA . GLY A 1 98 ? 20.066 -22.432 -4.317 1.00 60.31 98 GLY A CA 1
ATOM 697 C C . GLY A 1 98 ? 19.181 -22.762 -5.529 1.00 60.31 98 GLY A C 1
ATOM 698 O O . GLY A 1 98 ? 19.735 -22.996 -6.601 1.00 60.31 98 GLY A O 1
ATOM 699 N N . ALA A 1 99 ? 17.847 -22.763 -5.402 1.00 52.59 99 ALA A N 1
ATOM 700 C CA . ALA A 1 99 ? 16.918 -23.031 -6.499 1.00 52.59 99 ALA A CA 1
ATOM 701 C C . ALA A 1 99 ? 16.884 -21.935 -7.584 1.00 52.59 99 ALA A C 1
ATOM 703 O O . ALA A 1 99 ? 16.465 -22.211 -8.707 1.00 52.59 99 ALA A O 1
ATOM 704 N N . PHE A 1 100 ? 17.336 -20.712 -7.284 1.00 55.59 100 PHE A N 1
ATOM 705 C CA . PHE A 1 100 ? 17.326 -19.586 -8.233 1.00 55.59 100 PHE A CA 1
ATOM 706 C C . PHE A 1 100 ? 18.628 -19.424 -9.028 1.00 55.59 100 PHE A C 1
ATOM 708 O O . PHE A 1 100 ? 18.663 -18.667 -10.005 1.00 55.59 100 PHE A O 1
ATOM 715 N N . LYS A 1 101 ? 19.683 -20.156 -8.651 1.00 68.38 101 LYS A N 1
ATOM 716 C CA . LYS A 1 101 ? 21.004 -20.105 -9.287 1.00 68.38 101 LYS A CA 1
ATOM 717 C C . LYS A 1 101 ? 20.922 -20.543 -10.754 1.00 68.38 101 LYS A C 1
ATOM 719 O O . LYS A 1 101 ? 20.482 -21.652 -11.047 1.00 68.38 101 LYS A O 1
ATOM 724 N N . GLY A 1 102 ? 21.362 -19.689 -11.678 1.00 64.56 102 GLY A N 1
ATOM 725 C CA . GLY A 1 102 ? 21.322 -19.934 -13.122 1.00 64.56 102 GLY A CA 1
ATOM 726 C C . GLY A 1 102 ? 19.988 -19.618 -13.806 1.00 64.56 102 GLY A C 1
ATOM 727 O O . GLY A 1 102 ? 19.856 -19.851 -15.007 1.00 64.56 102 GLY A O 1
ATOM 728 N N . THR A 1 103 ? 18.994 -19.089 -13.086 1.00 61.47 103 THR A N 1
ATOM 729 C CA . THR A 1 103 ? 17.737 -18.623 -13.694 1.00 61.47 103 THR A CA 1
ATOM 730 C C . THR A 1 103 ? 17.834 -17.146 -14.106 1.00 61.47 103 THR A C 1
ATOM 732 O O . THR A 1 103 ? 18.614 -16.394 -13.521 1.00 61.47 103 THR A O 1
ATOM 735 N N . PRO A 1 104 ? 16.987 -16.656 -15.032 1.00 55.12 104 PRO A N 1
ATOM 736 C CA . PRO A 1 104 ? 16.890 -15.223 -15.338 1.00 55.12 104 PRO A CA 1
ATOM 737 C C . PRO A 1 104 ? 16.470 -14.334 -14.153 1.00 55.12 104 PRO A C 1
ATOM 739 O O . PRO A 1 104 ? 16.493 -13.115 -14.280 1.00 55.12 104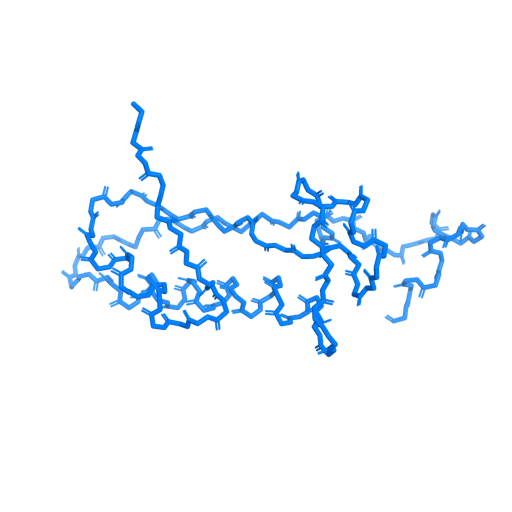 PRO A O 1
ATOM 742 N N . ALA A 1 105 ? 16.067 -14.926 -13.025 1.00 53.00 105 ALA A N 1
ATOM 743 C CA . ALA 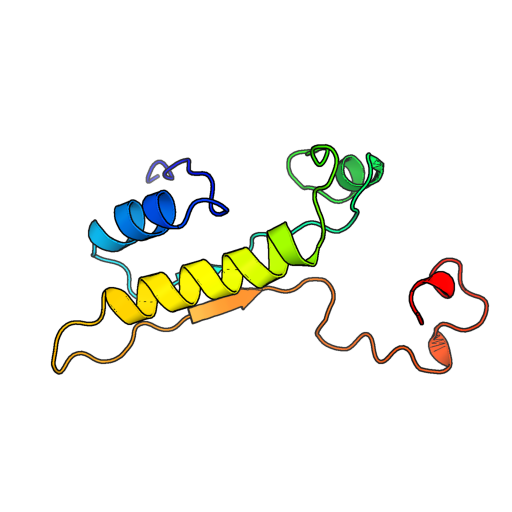A 1 105 ? 15.702 -14.244 -11.787 1.00 53.00 105 ALA A CA 1
ATOM 744 C C . ALA A 1 105 ? 16.846 -14.228 -10.750 1.00 53.00 105 ALA A C 1
ATOM 746 O O . ALA A 1 105 ? 16.683 -13.647 -9.682 1.00 53.00 105 ALA A O 1
ATOM 747 N N . GLU A 1 106 ? 18.015 -14.813 -11.055 1.00 64.88 106 GLU A N 1
ATOM 748 C CA . GLU A 1 106 ? 19.174 -14.878 -10.144 1.00 64.88 106 GLU A CA 1
ATOM 749 C C . GLU A 1 106 ? 19.651 -13.492 -9.677 1.00 64.88 106 GLU A C 1
ATOM 751 O O . GLU A 1 106 ? 20.143 -13.344 -8.563 1.00 64.88 106 GLU A O 1
ATOM 756 N N . TRP A 1 107 ? 19.457 -12.445 -10.484 1.00 61.28 107 TRP A N 1
ATOM 757 C CA . TRP A 1 107 ? 19.847 -11.073 -10.137 1.00 61.28 107 TRP A CA 1
ATOM 758 C C . TRP A 1 107 ? 19.125 -10.499 -8.904 1.00 61.28 107 TRP A C 1
ATOM 760 O O . TRP A 1 107 ? 19.600 -9.511 -8.348 1.00 61.28 107 TRP A O 1
ATOM 770 N N . LEU A 1 108 ? 18.016 -11.110 -8.470 1.00 46.94 108 LEU A N 1
ATOM 771 C CA . LEU A 1 108 ? 17.227 -10.694 -7.306 1.00 46.94 108 LEU A CA 1
ATOM 772 C C . LEU A 1 108 ? 17.837 -11.117 -5.955 1.00 46.94 108 LEU A C 1
ATOM 774 O O . LEU A 1 108 ? 17.332 -10.712 -4.919 1.00 46.94 108 LEU A O 1
ATOM 778 N N . HIS A 1 109 ? 18.931 -11.889 -5.946 1.00 56.72 109 HIS A N 1
ATOM 779 C CA . HIS A 1 109 ? 19.664 -12.313 -4.737 1.00 56.72 109 HIS A CA 1
ATOM 780 C C . HIS A 1 109 ? 20.473 -11.206 -4.024 1.00 56.72 109 HIS A C 1
ATOM 782 O O . HIS A 1 109 ? 21.288 -11.523 -3.153 1.00 56.72 109 HIS A O 1
ATOM 788 N N . ARG A 1 110 ? 20.343 -9.939 -4.432 1.00 47.19 110 ARG A N 1
ATOM 789 C CA . ARG A 1 110 ? 21.152 -8.832 -3.898 1.00 47.19 110 ARG A CA 1
ATOM 790 C C . ARG A 1 110 ? 20.556 -8.210 -2.646 1.00 47.19 110 ARG A C 1
ATOM 792 O O . ARG A 1 110 ? 19.329 -7.985 -2.637 1.00 47.19 110 ARG A O 1
#

Sequence (110 aa):
GGQGRVGDVTKEEVVKEVLSEGGFTGVVHAVGILFETDMNKFASGSGSIPAPGTTYDLITRQTAQGAAGALAATKAPGADPLPFAFVSAAEARWTFDGAFKGTPAEWLHR

Radius of gyration: 16.9 Å; chains: 1; bounding box: 44×35×42 Å

Secondary structure (DSSP, 8-state):
-PPPPP--TTSHHHHHHHHHT---S-EEE----S-SSTTHHHH-TT-PPPPTT--HIIIIIIHHHHHHHHHHHT--TTPPPPPEEE--SSSSS----GGGTTSTTGGGG-

Organism: NCBI:txid464990